Protein AF-A0A8S2WU60-F1 (afdb_monomer_lite)

Foldseek 3Di:
DKAFPDPDPDDDAFGKIWDADPPVRFTFFWDPDADPPPRGGHTDIDTHNDDDPRRIDHDDDDDDDDPPPPPPDPDDDDDPDDDDDDDDDDD

Secondary structure (DSSP, 8-state):
-EEESSS-SSPPTT--EEEB-TTT-PEEEEEEEE--TTSTTPEEEEEESS--GGG-B---S---PPPP-----------------------

pLDDT: mean 82.3, std 22.79, range [33.31, 98.75]

Structure (mmCIF, N/CA/C/O backbone):
data_AF-A0A8S2WU60-F1
#
_entry.id   AF-A0A8S2WU60-F1
#
loop_
_atom_site.group_PDB
_atom_site.id
_atom_site.type_symbol
_atom_site.label_atom_id
_atom_site.label_alt_id
_atom_site.label_comp_id
_atom_site.label_asym_id
_atom_site.label_entity_id
_atom_site.label_seq_id
_atom_site.pdbx_PDB_ins_code
_atom_site.Cartn_x
_atom_site.Cartn_y
_atom_site.Cartn_z
_atom_site.occupancy
_atom_site.B_iso_or_equiv
_atom_site.auth_seq_id
_atom_site.auth_comp_id
_atom_site.auth_asym_id
_atom_site.auth_atom_id
_atom_site.pdbx_PDB_model_num
ATOM 1 N N . MET A 1 1 ? -1.777 1.274 -9.676 1.00 95.19 1 MET A N 1
ATOM 2 C CA . MET A 1 1 ? -0.454 1.478 -10.292 1.00 95.19 1 MET A CA 1
ATOM 3 C C . MET A 1 1 ? 0.599 1.316 -9.216 1.00 95.19 1 MET A C 1
ATOM 5 O O . MET A 1 1 ? 0.363 1.758 -8.095 1.00 95.19 1 MET A O 1
ATOM 9 N N . VAL A 1 2 ? 1.703 0.647 -9.541 1.00 96.94 2 VAL A N 1
ATOM 10 C CA . VAL A 1 2 ? 2.872 0.549 -8.66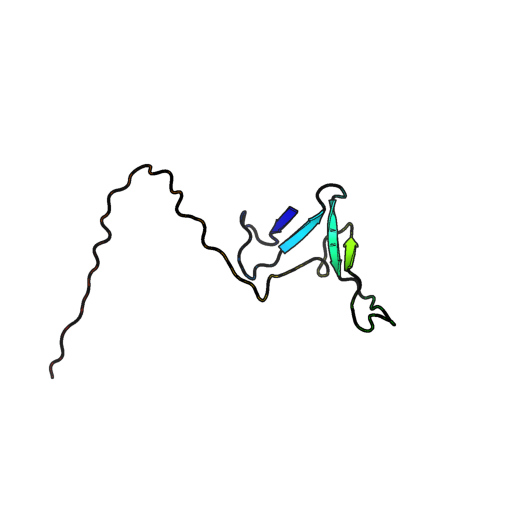0 1.00 96.94 2 VAL A CA 1
ATOM 11 C C . VAL A 1 2 ? 3.722 1.800 -8.859 1.00 96.94 2 VAL A C 1
ATOM 13 O O . VAL A 1 2 ? 3.925 2.219 -9.994 1.00 96.94 2 VAL A O 1
ATOM 16 N N . VAL A 1 3 ? 4.174 2.400 -7.765 1.00 96.44 3 VAL A N 1
ATOM 17 C CA . VAL A 1 3 ? 5.118 3.520 -7.758 1.00 96.44 3 VAL A CA 1
ATOM 18 C C . VAL A 1 3 ? 6.350 3.047 -7.000 1.00 96.44 3 VAL A C 1
ATOM 20 O O . VAL A 1 3 ? 6.267 2.816 -5.793 1.00 96.44 3 VAL A O 1
ATOM 23 N N . CYS A 1 4 ? 7.464 2.859 -7.700 1.00 96.38 4 CYS A N 1
ATOM 24 C CA . CYS A 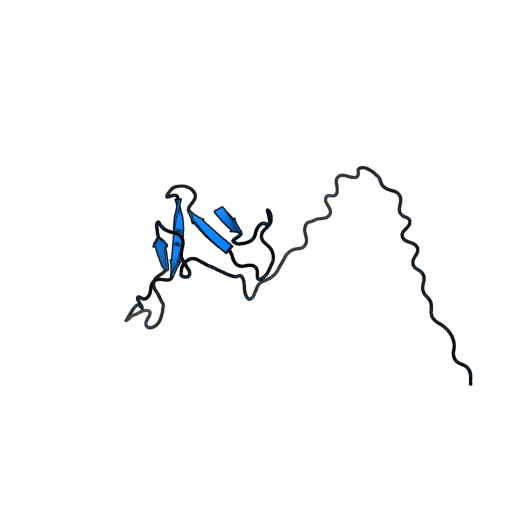1 4 ? 8.741 2.543 -7.070 1.00 96.38 4 CYS A CA 1
ATOM 25 C C . CYS A 1 4 ? 9.192 3.732 -6.211 1.00 96.38 4 CYS A C 1
ATOM 27 O O . CYS A 1 4 ? 9.024 4.884 -6.614 1.00 96.38 4 CYS A O 1
ATOM 29 N N . THR A 1 5 ? 9.690 3.480 -4.996 1.00 93.50 5 THR A N 1
ATOM 30 C CA . THR A 1 5 ? 10.239 4.559 -4.151 1.00 93.50 5 THR A CA 1
ATOM 31 C C . THR A 1 5 ? 11.709 4.842 -4.443 1.00 93.50 5 THR A C 1
ATOM 33 O O . THR A 1 5 ? 12.242 5.845 -3.977 1.00 93.50 5 THR A O 1
ATOM 36 N N . ASP A 1 6 ? 12.364 3.936 -5.164 1.00 91.06 6 ASP A N 1
ATOM 37 C CA . ASP A 1 6 ? 13.693 4.118 -5.729 1.00 91.06 6 ASP A CA 1
ATOM 38 C C . ASP A 1 6 ? 13.599 4.690 -7.158 1.00 91.06 6 ASP A C 1
ATOM 40 O O . ASP A 1 6 ? 12.515 4.942 -7.683 1.00 91.06 6 ASP A O 1
ATOM 44 N N . ASN A 1 7 ? 14.751 4.912 -7.792 1.00 88.31 7 ASN A N 1
ATOM 45 C CA . ASN A 1 7 ? 14.830 5.424 -9.163 1.00 88.31 7 ASN A CA 1
ATOM 46 C C . ASN A 1 7 ? 14.750 4.303 -10.221 1.00 88.31 7 ASN A C 1
ATOM 48 O O . ASN A 1 7 ? 15.291 4.469 -11.313 1.00 88.31 7 ASN A O 1
ATOM 52 N N . ASN A 1 8 ? 14.148 3.149 -9.905 1.00 89.06 8 ASN A N 1
ATOM 53 C CA . ASN A 1 8 ? 14.012 2.046 -10.855 1.00 89.06 8 ASN A CA 1
ATOM 54 C C . ASN A 1 8 ? 12.660 2.097 -11.575 1.00 89.06 8 ASN A C 1
ATOM 56 O O . ASN A 1 8 ? 11.605 2.225 -10.953 1.00 89.06 8 ASN A O 1
ATOM 60 N N . ASP A 1 9 ? 12.679 1.861 -12.886 1.00 88.69 9 ASP A N 1
ATOM 61 C CA . ASP A 1 9 ? 11.459 1.777 -13.703 1.00 88.69 9 ASP A CA 1
ATOM 62 C C . ASP A 1 9 ? 10.676 0.470 -13.489 1.00 88.69 9 ASP A C 1
ATOM 64 O O . ASP A 1 9 ? 9.518 0.343 -13.890 1.00 88.69 9 ASP A O 1
ATOM 68 N N . VAL A 1 10 ? 11.306 -0.523 -12.857 1.00 91.25 10 VAL A N 1
ATOM 69 C CA . VAL A 1 10 ? 10.739 -1.855 -12.634 1.00 91.25 10 VAL A CA 1
ATOM 70 C C . VAL A 1 10 ? 10.735 -2.171 -11.148 1.00 91.25 10 VAL A C 1
ATOM 72 O O . VAL A 1 10 ? 11.749 -2.036 -10.465 1.00 91.25 10 VAL A O 1
ATOM 75 N N . TRP A 1 11 ? 9.597 -2.662 -10.660 1.00 92.44 11 TRP A N 1
ATOM 76 C CA . TRP A 1 11 ? 9.463 -3.128 -9.288 1.00 92.44 11 TRP A CA 1
ATOM 77 C C . TRP A 1 11 ? 10.340 -4.358 -9.027 1.00 92.44 11 TRP A C 1
ATOM 79 O O . TRP A 1 11 ? 10.118 -5.432 -9.590 1.00 92.44 11 TRP A O 1
ATOM 89 N N . GLN A 1 12 ? 11.316 -4.201 -8.134 1.00 90.75 12 GLN A N 1
ATOM 90 C CA . GLN A 1 12 ? 12.185 -5.281 -7.679 1.00 90.75 12 GLN A CA 1
ATOM 91 C C . GLN A 1 12 ? 11.632 -5.974 -6.429 1.00 90.75 12 GLN A C 1
ATOM 93 O O . GLN A 1 12 ? 10.918 -5.389 -5.610 1.00 90.75 12 GLN A O 1
ATOM 98 N N . ARG A 1 13 ? 11.988 -7.250 -6.252 1.00 90.12 13 ARG A N 1
ATOM 99 C CA . ARG A 1 13 ? 11.597 -8.010 -5.055 1.00 90.12 13 ARG A CA 1
ATOM 100 C C . ARG A 1 13 ? 12.189 -7.358 -3.814 1.00 90.12 13 ARG A C 1
ATOM 102 O O . ARG A 1 13 ? 13.358 -6.985 -3.829 1.00 90.12 13 ARG A O 1
ATOM 109 N N . ARG A 1 14 ? 11.405 -7.291 -2.734 1.00 89.94 14 ARG A N 1
ATOM 110 C CA . ARG A 1 14 ? 11.791 -6.651 -1.463 1.00 89.94 14 ARG A CA 1
ATOM 111 C C . ARG A 1 14 ? 12.123 -5.156 -1.564 1.00 89.94 14 ARG A C 1
ATOM 113 O O . ARG A 1 14 ? 12.534 -4.583 -0.559 1.00 89.94 14 ARG A O 1
ATOM 120 N N . SER A 1 15 ? 11.913 -4.514 -2.715 1.00 94.56 15 SER A N 1
ATOM 121 C CA . SER A 1 15 ? 11.951 -3.056 -2.795 1.00 94.56 15 SER A CA 1
ATOM 122 C C . SER A 1 15 ? 10.679 -2.457 -2.221 1.00 94.56 15 SER A C 1
ATOM 124 O O . SER A 1 15 ? 9.580 -3.005 -2.369 1.00 94.56 15 SER A O 1
ATOM 126 N N . ASP A 1 16 ? 10.859 -1.301 -1.599 1.00 97.12 16 ASP A N 1
ATOM 127 C CA . ASP A 1 16 ? 9.771 -0.457 -1.145 1.00 97.12 16 ASP A CA 1
ATOM 128 C C . ASP A 1 16 ? 9.038 0.144 -2.347 1.00 97.12 16 ASP A C 1
ATOM 130 O O . ASP A 1 16 ? 9.627 0.602 -3.331 1.00 97.12 16 ASP A O 1
ATOM 134 N N . ILE A 1 17 ? 7.715 0.106 -2.270 1.00 97.50 17 ILE A N 1
ATOM 135 C CA . ILE A 1 17 ? 6.820 0.643 -3.284 1.00 97.50 17 ILE A CA 1
ATOM 136 C C . ILE A 1 17 ? 5.660 1.381 -2.632 1.00 97.50 17 ILE A C 1
ATOM 138 O O . ILE A 1 17 ? 5.379 1.257 -1.439 1.00 97.50 17 ILE A O 1
ATOM 142 N N . ARG A 1 18 ? 4.912 2.109 -3.452 1.00 98.00 18 ARG A N 1
ATOM 143 C CA . ARG A 1 18 ? 3.565 2.572 -3.131 1.00 98.00 18 ARG A CA 1
ATOM 144 C C . ARG A 1 18 ? 2.587 2.000 -4.139 1.00 98.00 18 ARG A C 1
ATOM 146 O O . ARG A 1 18 ? 2.914 1.785 -5.305 1.00 98.00 18 ARG A O 1
ATOM 153 N N . LEU A 1 19 ? 1.353 1.809 -3.701 1.00 98.31 19 LEU A N 1
ATOM 154 C CA . LEU A 1 19 ? 0.254 1.420 -4.573 1.00 98.31 19 LEU A CA 1
ATOM 155 C C . LEU A 1 19 ? -0.692 2.609 -4.700 1.00 98.31 19 LEU A C 1
ATOM 157 O O . LEU A 1 19 ? -1.358 2.977 -3.737 1.00 98.31 19 LEU A O 1
ATOM 161 N N . GLN A 1 20 ? -0.738 3.226 -5.880 1.00 98.31 20 GLN A N 1
ATOM 162 C CA . GLN A 1 20 ? -1.651 4.329 -6.171 1.00 98.31 20 GLN A CA 1
ATOM 163 C C . GLN A 1 20 ? -2.876 3.816 -6.927 1.00 98.31 20 GLN A C 1
ATOM 165 O O . GLN A 1 20 ? -2.761 3.183 -7.985 1.00 98.31 20 GLN A O 1
ATOM 170 N N . HIS A 1 21 ? -4.066 4.108 -6.413 1.00 98.56 21 HIS A N 1
ATOM 171 C CA . HIS A 1 21 ? -5.310 3.814 -7.107 1.00 98.56 21 HIS A CA 1
ATOM 172 C C . HIS A 1 21 ? -5.433 4.689 -8.366 1.00 98.56 21 HIS A C 1
ATOM 174 O O . HIS A 1 21 ? -5.300 5.912 -8.308 1.00 98.56 21 HIS A O 1
ATOM 180 N N . VAL A 1 22 ? -5.677 4.062 -9.522 1.00 98.12 22 VAL A N 1
ATOM 181 C CA . VAL A 1 22 ? -5.519 4.709 -10.840 1.00 98.12 22 VAL A CA 1
ATOM 182 C C . VAL A 1 22 ? -6.497 5.865 -11.046 1.00 98.12 22 VAL A C 1
ATOM 184 O O . VAL A 1 22 ? -6.111 6.875 -11.631 1.00 98.12 22 VAL A O 1
ATOM 187 N N . VAL A 1 23 ? -7.732 5.742 -10.551 1.00 98.25 23 VAL A N 1
ATOM 188 C CA . VAL A 1 23 ? -8.788 6.748 -10.753 1.00 98.25 23 VAL A CA 1
ATOM 189 C C . VAL A 1 23 ? -8.703 7.860 -9.710 1.00 98.25 23 VAL A C 1
ATOM 191 O O . VAL A 1 23 ? -8.597 9.028 -10.058 1.00 98.25 23 VAL A O 1
ATOM 194 N N . THR A 1 24 ? -8.699 7.507 -8.423 1.00 98.25 24 THR A N 1
ATOM 195 C CA . THR A 1 24 ? -8.743 8.496 -7.328 1.00 98.25 24 THR A CA 1
ATOM 196 C C . THR A 1 24 ? -7.396 9.148 -7.038 1.00 98.25 24 THR A C 1
ATOM 198 O O . THR A 1 24 ? -7.351 10.112 -6.282 1.00 98.25 24 THR A O 1
ATOM 201 N N . LYS A 1 25 ? -6.299 8.613 -7.594 1.00 98.12 25 LYS A N 1
ATOM 202 C CA . LYS A 1 25 ? -4.914 9.063 -7.365 1.00 98.12 25 LYS A CA 1
ATOM 203 C C . LYS A 1 25 ? -4.450 8.997 -5.903 1.00 98.12 25 LYS A C 1
ATOM 205 O O . LYS A 1 25 ? -3.382 9.507 -5.574 1.00 98.12 25 LYS A O 1
ATOM 210 N N . LYS A 1 26 ? -5.210 8.318 -5.042 1.00 98.62 26 LYS A N 1
ATOM 211 C CA . LYS A 1 26 ? -4.887 8.087 -3.629 1.00 98.62 26 LYS A CA 1
ATOM 212 C C . LYS A 1 26 ? -4.018 6.843 -3.456 1.00 98.62 26 LYS A C 1
ATOM 214 O O . LYS A 1 26 ? -4.102 5.911 -4.257 1.00 98.62 26 LYS A O 1
ATOM 219 N N . TYR A 1 27 ? -3.216 6.821 -2.402 1.00 98.75 27 TYR A N 1
ATOM 220 C CA . TYR A 1 27 ? -2.306 5.728 -2.070 1.00 98.75 27 TYR A CA 1
ATOM 221 C C . TYR A 1 27 ? -2.948 4.752 -1.084 1.00 98.75 27 TYR A C 1
ATOM 223 O O . TYR A 1 27 ? -3.628 5.184 -0.154 1.00 98.75 27 TYR A O 1
ATOM 231 N N . LEU A 1 28 ? -2.694 3.454 -1.267 1.00 98.75 28 LEU A N 1
ATOM 232 C CA . LEU A 1 28 ? -2.981 2.427 -0.267 1.00 98.75 28 LEU A CA 1
ATOM 233 C C . LEU A 1 28 ? -2.207 2.752 1.011 1.00 98.75 28 LEU A C 1
ATOM 235 O O . LEU A 1 28 ? -0.984 2.898 0.964 1.00 98.75 28 LEU A O 1
ATOM 239 N N . HIS A 1 29 ? -2.903 2.875 2.130 1.00 98.69 29 HIS A N 1
ATOM 240 C CA . HIS A 1 29 ? -2.345 3.441 3.349 1.00 98.69 29 HIS A CA 1
ATOM 241 C C . HIS A 1 29 ? -2.793 2.650 4.572 1.00 98.69 29 HIS A C 1
ATOM 243 O O . HIS A 1 29 ? -3.967 2.303 4.683 1.00 98.69 29 HIS A O 1
ATOM 249 N N . LEU A 1 30 ? -1.855 2.384 5.478 1.00 98.31 30 LEU A N 1
ATOM 250 C CA . LEU A 1 30 ? -2.113 1.787 6.782 1.00 98.31 30 LEU A CA 1
ATOM 251 C C . LEU A 1 30 ? -2.349 2.898 7.806 1.00 98.31 30 LEU A C 1
ATOM 253 O O . LEU A 1 30 ? -1.438 3.682 8.072 1.00 98.31 30 LEU A O 1
ATOM 257 N N . THR A 1 31 ? -3.534 2.967 8.404 1.00 96.44 31 THR A N 1
ATOM 258 C CA . THR A 1 31 ? -3.788 3.966 9.450 1.00 96.44 31 THR A CA 1
ATOM 259 C C . THR A 1 31 ? -3.225 3.505 10.802 1.00 96.44 31 THR A C 1
ATOM 261 O O . THR A 1 31 ? -2.713 2.391 10.962 1.00 96.44 31 THR A O 1
ATOM 264 N N . GLY A 1 32 ? -3.268 4.394 11.797 1.00 94.81 32 GLY A N 1
ATOM 265 C CA . GLY A 1 32 ? -2.982 4.033 13.189 1.00 94.81 32 GLY A CA 1
ATOM 266 C C . GLY A 1 32 ? -4.141 3.303 13.875 1.00 94.81 32 GLY A C 1
ATOM 267 O O . GLY A 1 32 ? -3.945 2.738 14.952 1.00 94.81 32 GLY A O 1
ATOM 268 N N . ASP A 1 33 ? -5.320 3.293 13.255 1.00 97.06 33 ASP A N 1
ATOM 269 C CA . ASP A 1 33 ? -6.540 2.775 13.850 1.00 97.06 33 ASP A CA 1
ATOM 270 C C . ASP A 1 33 ? -6.600 1.250 13.747 1.00 97.06 33 ASP A C 1
ATOM 272 O O . ASP A 1 33 ? -6.116 0.620 12.802 1.00 97.06 33 ASP A O 1
ATOM 276 N N . THR A 1 34 ? -7.182 0.635 14.772 1.00 97.88 34 THR A N 1
ATOM 277 C CA . THR A 1 34 ? -7.314 -0.818 14.888 1.00 97.88 34 THR A CA 1
ATOM 278 C C . THR A 1 34 ? -8.768 -1.158 15.153 1.00 97.88 34 THR A C 1
ATOM 280 O O . THR A 1 34 ? -9.406 -0.568 16.025 1.00 97.88 34 THR A O 1
ATOM 283 N N . TYR A 1 35 ? -9.300 -2.123 14.410 1.00 97.56 35 TYR A N 1
ATOM 284 C CA . TYR A 1 35 ? -10.664 -2.581 14.599 1.00 97.56 35 TYR A CA 1
ATOM 285 C C . TYR A 1 35 ? -10.821 -3.381 15.897 1.00 97.56 35 TYR A C 1
ATOM 287 O O . TYR A 1 35 ? -9.920 -4.099 16.341 1.00 97.56 35 TYR A O 1
ATOM 295 N N . GLY A 1 36 ? -12.013 -3.267 16.485 1.00 97.19 36 GLY A N 1
ATOM 296 C CA . GLY A 1 36 ? -12.479 -4.107 17.585 1.00 97.19 36 GLY A CA 1
ATOM 297 C C . GLY A 1 36 ? -13.185 -5.372 17.086 1.00 97.19 36 GLY A C 1
ATOM 298 O O . GLY A 1 36 ? -12.905 -5.894 16.007 1.00 97.19 36 GLY A O 1
ATOM 299 N N . ARG A 1 37 ? -14.142 -5.883 17.868 1.00 96.19 37 ARG A N 1
ATOM 300 C CA . ARG A 1 37 ? -14.968 -7.027 17.446 1.00 96.19 37 ARG A CA 1
ATOM 301 C C . ARG A 1 37 ? -15.747 -6.690 16.162 1.00 96.19 37 ARG A C 1
ATOM 303 O O . ARG A 1 37 ? -16.239 -5.569 16.054 1.00 96.19 37 ARG A O 1
ATOM 310 N N . PRO A 1 38 ? -15.909 -7.646 15.225 1.00 96.25 38 PRO A N 1
ATOM 311 C CA . PRO A 1 38 ? -15.508 -9.062 15.285 1.00 96.25 38 PRO A CA 1
ATOM 312 C C . PRO A 1 38 ? -14.078 -9.374 14.793 1.00 96.25 38 PRO A C 1
ATOM 314 O O . PRO A 1 38 ? -13.652 -10.519 14.893 1.00 96.25 38 PRO A O 1
ATOM 317 N N . ILE A 1 39 ? -13.326 -8.389 14.303 1.00 96.94 39 ILE A N 1
ATOM 318 C CA . ILE A 1 39 ? -12.006 -8.558 13.659 1.00 96.94 39 ILE A CA 1
ATOM 319 C C . ILE A 1 39 ? -10.887 -7.909 14.483 1.00 96.94 39 ILE A C 1
ATOM 321 O O . ILE A 1 39 ? -10.039 -7.174 13.978 1.00 96.94 39 ILE A O 1
ATOM 325 N N . SER A 1 40 ? -10.924 -8.164 15.790 1.00 97.44 40 SER A N 1
ATOM 326 C CA . SER A 1 40 ? -10.091 -7.461 16.762 1.00 97.44 40 SER A CA 1
ATOM 327 C C . SER A 1 40 ? -8.606 -7.589 16.430 1.00 97.44 40 SER A C 1
ATOM 329 O O . SER A 1 40 ? -8.110 -8.693 16.212 1.00 97.44 40 SER A O 1
ATOM 331 N N . GLY A 1 41 ? -7.894 -6.462 16.444 1.00 97.25 41 GLY A N 1
ATOM 332 C CA . GLY A 1 41 ? -6.447 -6.414 16.211 1.00 97.25 41 GLY A CA 1
ATOM 333 C C . GLY A 1 41 ? -6.039 -6.197 14.752 1.00 97.25 41 GLY A C 1
ATOM 334 O O . GLY A 1 41 ? -4.870 -5.918 14.493 1.00 97.25 41 GLY A O 1
ATOM 335 N N . GLN A 1 42 ? -6.974 -6.264 13.800 1.00 98.19 42 GLN A N 1
ATOM 336 C CA . GLN A 1 42 ? -6.696 -5.868 12.420 1.00 98.19 42 GLN A CA 1
ATOM 337 C C . GLN A 1 42 ? -6.648 -4.342 12.306 1.00 98.19 42 GLN A C 1
ATOM 339 O O . GLN A 1 42 ? -7.506 -3.648 12.851 1.00 98.19 42 GLN A O 1
ATOM 344 N N . LYS A 1 43 ? -5.649 -3.819 11.593 1.00 98.19 43 LYS A N 1
ATOM 345 C CA . LYS A 1 43 ? -5.514 -2.382 11.330 1.00 98.19 43 LYS A CA 1
ATOM 346 C C . LYS A 1 43 ? -6.351 -1.955 10.133 1.00 98.19 43 LYS A C 1
ATOM 348 O O . LYS A 1 43 ? -6.544 -2.736 9.199 1.00 98.19 43 LYS A O 1
ATOM 353 N N . GLU A 1 44 ? -6.813 -0.713 10.145 1.00 98.19 44 GLU A N 1
ATOM 354 C CA . GLU A 1 44 ? -7.514 -0.148 8.998 1.00 98.19 44 GLU A CA 1
ATOM 355 C C . GLU A 1 44 ? -6.554 0.134 7.832 1.00 98.19 44 GLU A C 1
ATOM 357 O O . GLU A 1 44 ? -5.449 0.662 7.991 1.00 98.19 44 GLU A O 1
ATOM 362 N N . ILE A 1 45 ? -7.031 -0.200 6.630 1.00 98.25 45 ILE A N 1
ATOM 363 C CA . ILE A 1 45 ? -6.410 0.142 5.356 1.00 98.25 45 ILE A CA 1
ATOM 364 C C . ILE A 1 45 ? -7.337 1.088 4.605 1.00 98.25 45 ILE A C 1
ATOM 366 O O . ILE A 1 45 ? -8.513 0.783 4.405 1.00 98.25 45 ILE A O 1
ATOM 370 N N . CYS A 1 46 ? -6.809 2.216 4.141 1.00 98.38 46 CYS A N 1
ATOM 371 C CA . CYS A 1 46 ? -7.599 3.226 3.450 1.00 98.38 46 CYS A CA 1
ATOM 372 C C . CYS A 1 46 ? -6.890 3.777 2.205 1.00 98.38 46 CYS A C 1
ATOM 374 O O . CYS A 1 46 ? -5.756 3.421 1.874 1.00 98.38 46 CYS A O 1
ATOM 376 N N . ALA A 1 47 ? -7.593 4.658 1.492 1.00 98.44 47 ALA A N 1
ATOM 377 C CA . ALA A 1 47 ? -7.045 5.439 0.394 1.00 98.44 47 ALA A CA 1
ATOM 378 C C . ALA A 1 47 ? -6.697 6.848 0.896 1.00 98.44 47 ALA A C 1
ATOM 380 O O . ALA A 1 47 ? -7.594 7.644 1.190 1.00 98.44 47 ALA A O 1
ATOM 381 N N . TYR A 1 48 ? -5.407 7.176 0.946 1.00 98.50 48 TYR A N 1
ATOM 382 C CA . TYR A 1 48 ? -4.906 8.437 1.495 1.00 98.50 48 TYR A CA 1
ATOM 383 C C . TYR A 1 48 ? -4.280 9.335 0.419 1.00 98.50 48 TYR A C 1
ATOM 385 O O . TYR A 1 48 ? -3.645 8.852 -0.517 1.00 98.50 48 TYR A O 1
ATOM 393 N N . GLN A 1 49 ? -4.481 10.650 0.523 1.00 98.25 49 GLN A N 1
ATOM 394 C CA . GLN A 1 49 ? -4.121 11.599 -0.540 1.00 98.25 49 GLN A CA 1
ATOM 395 C C . GLN A 1 49 ? -2.606 11.839 -0.650 1.00 98.25 49 GLN A C 1
ATOM 397 O O . GLN A 1 49 ? -2.088 11.961 -1.757 1.00 98.25 49 GLN A O 1
ATOM 402 N N . ASN A 1 50 ? -1.895 11.900 0.478 1.00 97.81 50 ASN A N 1
ATOM 403 C CA . ASN A 1 50 ? -0.502 12.352 0.525 1.00 97.81 50 ASN A CA 1
ATOM 404 C C . ASN A 1 50 ? 0.468 11.179 0.678 1.00 97.81 50 ASN A C 1
ATOM 406 O O . ASN A 1 50 ? 0.141 10.180 1.310 1.00 97.81 50 ASN A O 1
ATOM 410 N N . MET A 1 51 ? 1.687 11.302 0.155 1.00 97.38 51 MET A N 1
ATOM 411 C CA . MET A 1 51 ? 2.748 10.319 0.394 1.00 97.38 51 MET A CA 1
ATOM 412 C C . MET A 1 51 ? 3.381 10.521 1.779 1.00 97.38 51 MET A C 1
ATOM 414 O O . MET A 1 51 ? 3.712 11.644 2.148 1.00 97.38 51 MET A O 1
ATOM 418 N N . ASN A 1 52 ? 3.577 9.441 2.533 1.00 96.88 52 ASN A N 1
ATOM 419 C CA . ASN A 1 52 ? 4.296 9.408 3.810 1.00 96.88 52 ASN A CA 1
ATOM 420 C C . ASN A 1 52 ? 4.833 7.987 4.106 1.00 96.88 52 ASN A C 1
ATOM 422 O O . ASN A 1 52 ? 4.914 7.150 3.207 1.00 96.88 52 ASN A O 1
ATOM 426 N N . SER A 1 53 ? 5.281 7.696 5.326 1.00 97.25 53 SER A N 1
ATOM 427 C CA . SER A 1 53 ? 5.836 6.375 5.669 1.00 97.25 53 SER A CA 1
ATOM 428 C C . SER A 1 53 ? 4.780 5.265 5.759 1.00 97.25 53 SER A C 1
ATOM 430 O O . SER A 1 53 ? 5.097 4.103 5.545 1.00 97.25 53 SER A O 1
ATOM 432 N N . GLN A 1 54 ? 3.518 5.603 6.026 1.00 98.06 54 GLN A N 1
ATOM 433 C CA . GLN A 1 54 ? 2.424 4.645 6.252 1.00 98.06 54 GLN A CA 1
ATOM 434 C C . GLN A 1 54 ? 1.800 4.095 4.960 1.00 98.06 54 GLN A C 1
ATOM 436 O O . GLN A 1 54 ? 0.953 3.205 4.990 1.00 98.06 54 GLN A O 1
ATOM 441 N N . ASN A 1 55 ? 2.188 4.639 3.809 1.00 98.19 55 ASN A N 1
ATOM 442 C CA . ASN A 1 55 ? 1.814 4.131 2.490 1.00 98.19 55 ASN A CA 1
ATOM 443 C C . ASN A 1 55 ? 3.022 3.622 1.691 1.00 98.19 55 ASN A C 1
ATOM 445 O O . ASN A 1 55 ? 3.013 3.673 0.457 1.00 98.19 55 ASN A O 1
ATOM 449 N N . ILE A 1 56 ? 4.063 3.168 2.397 1.00 98.00 56 ILE A N 1
ATOM 450 C CA . ILE A 1 56 ? 5.156 2.361 1.848 1.00 98.00 56 ILE A CA 1
ATOM 451 C C . ILE A 1 56 ? 4.833 0.890 2.115 1.00 98.00 56 ILE A C 1
ATOM 453 O O . ILE A 1 56 ? 4.484 0.518 3.234 1.00 98.00 56 ILE A O 1
ATOM 457 N N .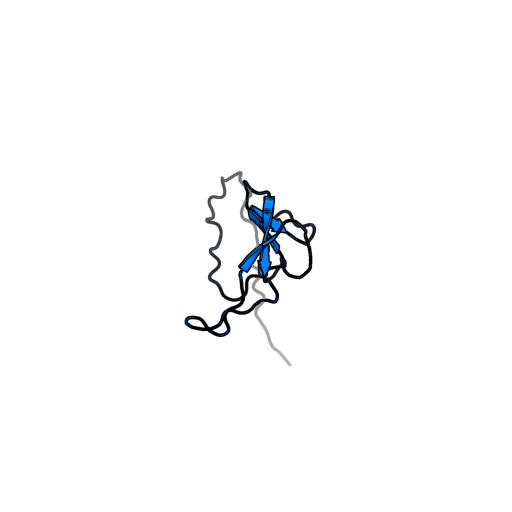 TRP A 1 57 ? 4.948 0.070 1.079 1.00 97.69 57 TRP A N 1
ATOM 458 C CA . TRP A 1 57 ? 4.674 -1.359 1.109 1.00 97.69 57 TRP A CA 1
ATOM 459 C C . TRP A 1 57 ? 5.859 -2.121 0.541 1.00 97.69 57 TRP A C 1
ATOM 461 O O . TRP A 1 57 ? 6.536 -1.642 -0.367 1.00 97.69 57 TRP A O 1
ATOM 471 N N . ARG A 1 58 ? 6.064 -3.336 1.037 1.00 96.06 58 ARG A N 1
ATOM 472 C CA . ARG A 1 58 ? 7.091 -4.253 0.557 1.00 96.06 58 ARG A CA 1
ATOM 473 C C . ARG A 1 58 ? 6.480 -5.632 0.386 1.00 96.06 58 ARG A C 1
ATOM 475 O O . ARG A 1 58 ? 5.632 -6.042 1.176 1.00 96.06 58 ARG A O 1
ATOM 482 N N . THR A 1 59 ? 6.888 -6.340 -0.660 1.00 93.94 59 THR A N 1
ATOM 483 C CA . THR A 1 59 ? 6.595 -7.770 -0.765 1.00 93.94 59 THR A CA 1
ATOM 484 C C . THR A 1 59 ? 7.466 -8.559 0.196 1.00 93.94 59 THR A C 1
ATOM 486 O O . THR A 1 59 ? 8.685 -8.403 0.196 1.00 93.94 59 THR A O 1
ATOM 489 N N . GLU A 1 60 ? 6.832 -9.447 0.955 1.00 90.75 60 GLU A N 1
ATOM 490 C CA . GLU A 1 60 ? 7.515 -10.398 1.829 1.00 90.75 60 GLU A CA 1
ATOM 491 C C . GLU A 1 60 ? 7.518 -11.791 1.183 1.00 90.75 60 GLU A C 1
ATOM 493 O O . GLU A 1 60 ? 8.314 -12.059 0.279 1.00 90.75 60 GLU A O 1
ATOM 498 N N . GLU A 1 61 ? 6.615 -12.679 1.596 1.00 92.44 61 GLU A N 1
ATOM 499 C CA . GLU A 1 61 ? 6.512 -14.039 1.065 1.00 92.44 61 GLU A CA 1
ATOM 500 C C . GLU A 1 61 ? 5.726 -14.076 -0.256 1.00 92.44 61 GLU A C 1
ATOM 502 O O . GLU A 1 61 ? 4.704 -13.405 -0.412 1.00 92.44 61 GLU A O 1
ATOM 507 N N . GLY A 1 62 ? 6.189 -14.871 -1.228 1.00 87.88 62 GLY A N 1
ATOM 508 C CA . GLY A 1 62 ? 5.504 -15.020 -2.511 1.00 87.88 62 GLY A CA 1
ATOM 509 C C . GLY A 1 62 ? 6.230 -15.915 -3.515 1.00 87.88 62 GLY A C 1
ATOM 510 O O . GLY A 1 62 ? 7.410 -16.233 -3.366 1.00 87.88 62 GLY A O 1
ATOM 511 N N . VAL A 1 63 ? 5.511 -16.307 -4.569 1.00 90.88 63 VAL A N 1
ATOM 512 C CA . VAL A 1 63 ? 6.044 -17.075 -5.704 1.00 90.88 63 VAL A CA 1
ATOM 513 C C . VAL A 1 63 ? 6.282 -16.127 -6.875 1.00 90.88 63 VAL A C 1
ATOM 515 O O . VAL A 1 63 ? 5.364 -15.453 -7.335 1.00 90.88 63 VAL A O 1
ATOM 518 N N . PHE A 1 64 ? 7.516 -16.090 -7.376 1.00 87.06 64 PHE A N 1
ATOM 519 C C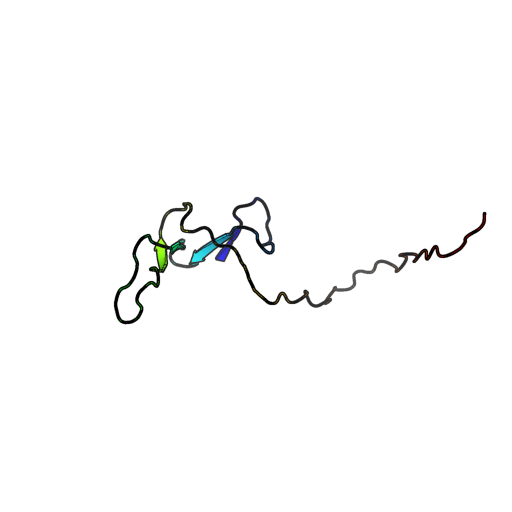A . PHE A 1 64 ? 7.909 -15.225 -8.487 1.00 87.06 64 PHE A CA 1
ATOM 520 C C . PHE A 1 64 ? 8.098 -16.053 -9.751 1.00 87.06 64 PHE A C 1
ATOM 522 O O . PHE A 1 64 ? 8.978 -16.913 -9.821 1.00 87.06 64 PHE A O 1
ATOM 529 N N . ILE A 1 65 ? 7.271 -15.771 -10.750 1.00 90.38 65 ILE A N 1
ATOM 530 C CA . ILE A 1 65 ? 7.289 -16.469 -12.030 1.00 90.38 65 ILE A CA 1
ATOM 531 C C . ILE A 1 65 ? 8.405 -15.864 -12.884 1.00 90.38 65 ILE A C 1
ATOM 533 O O . ILE A 1 65 ? 8.535 -14.643 -12.981 1.00 90.38 65 ILE A O 1
ATOM 537 N N . ARG A 1 66 ? 9.241 -16.717 -13.483 1.00 86.31 66 ARG A N 1
ATOM 538 C CA . ARG A 1 66 ? 10.225 -16.257 -14.468 1.00 86.31 66 ARG A CA 1
ATOM 539 C C . ARG A 1 66 ? 9.482 -15.745 -15.706 1.00 86.31 66 ARG A C 1
ATOM 541 O O . ARG A 1 66 ? 8.536 -16.413 -16.123 1.00 86.31 66 ARG A O 1
ATOM 548 N N . PRO A 1 67 ? 9.901 -14.621 -16.310 1.00 82.94 67 PRO A N 1
ATOM 549 C CA . PRO A 1 67 ? 9.392 -14.236 -17.620 1.00 82.94 67 PRO A CA 1
ATOM 550 C C . PRO A 1 67 ? 9.532 -15.422 -18.580 1.00 82.94 67 PRO A C 1
ATOM 552 O O . PRO A 1 67 ? 10.571 -16.086 -18.581 1.00 82.94 67 PRO A O 1
ATOM 555 N N . SER A 1 68 ? 8.488 -15.731 -19.352 1.00 79.12 68 SER A N 1
ATOM 556 C CA . SER A 1 68 ? 8.621 -16.704 -20.432 1.00 79.12 68 SER A CA 1
ATOM 557 C C . SER A 1 68 ? 9.686 -16.188 -21.389 1.00 79.12 68 SER A C 1
ATOM 559 O O . SER A 1 68 ? 9.628 -15.024 -21.784 1.00 79.12 68 SER A O 1
ATOM 561 N N . SER A 1 69 ? 10.632 -17.041 -21.776 1.00 69.38 69 SER A N 1
ATOM 562 C CA . SER A 1 69 ? 11.575 -16.777 -22.862 1.00 69.38 69 SER A CA 1
ATOM 563 C C . SER A 1 69 ? 10.824 -16.788 -24.196 1.00 69.38 69 SER A C 1
ATOM 565 O O . SER A 1 69 ? 11.017 -17.654 -25.042 1.00 69.38 69 SER A O 1
ATOM 567 N N . THR A 1 70 ? 9.897 -15.855 -24.373 1.00 60.88 70 THR A N 1
ATOM 568 C CA . THR A 1 70 ? 9.503 -15.371 -25.690 1.00 60.88 70 THR A CA 1
ATOM 569 C C . THR A 1 70 ? 10.465 -14.245 -26.026 1.00 60.88 70 THR A C 1
ATOM 571 O O . THR A 1 70 ? 10.082 -13.082 -26.138 1.00 60.88 70 THR A O 1
ATOM 574 N N . ASP A 1 71 ? 11.742 -14.612 -26.114 1.00 56.75 71 ASP A N 1
ATOM 575 C CA . ASP A 1 71 ? 12.730 -13.820 -26.812 1.00 56.75 71 ASP A CA 1
ATOM 576 C C . ASP A 1 71 ? 12.307 -13.881 -28.278 1.00 56.75 71 ASP A C 1
ATOM 578 O O . ASP A 1 71 ? 12.385 -14.931 -28.922 1.00 56.75 71 ASP A O 1
ATOM 582 N N . PHE A 1 72 ? 11.786 -12.774 -28.806 1.00 56.22 72 PHE A N 1
ATOM 583 C CA . PHE A 1 72 ? 11.807 -12.587 -30.246 1.00 56.22 72 PHE A CA 1
ATOM 584 C C . PHE A 1 72 ? 13.278 -12.589 -30.637 1.00 56.22 72 PHE A C 1
ATOM 586 O O . PHE A 1 72 ? 14.003 -11.624 -30.411 1.00 56.22 72 PHE A O 1
ATOM 593 N N . SER A 1 73 ? 13.707 -13.731 -31.155 1.00 49.53 73 SER A N 1
ATOM 594 C CA . SER A 1 73 ? 15.001 -13.975 -31.758 1.00 49.53 73 SER A CA 1
ATOM 595 C C . SER A 1 73 ? 15.333 -12.856 -32.740 1.00 49.53 73 SER A C 1
ATOM 597 O O . SER A 1 73 ? 14.897 -12.840 -33.886 1.00 49.53 73 SER A O 1
ATOM 599 N N . SER A 1 74 ? 16.139 -11.909 -32.283 1.00 46.97 74 SER A N 1
ATOM 600 C CA . SER A 1 74 ? 17.052 -11.178 -33.148 1.00 46.97 74 SER A CA 1
ATOM 601 C C . SER A 1 74 ? 18.422 -11.703 -32.766 1.00 46.97 74 SER A C 1
ATOM 603 O O . SER A 1 74 ? 18.837 -11.588 -31.617 1.00 46.97 74 SER A O 1
ATOM 605 N N . GLY A 1 75 ? 18.986 -12.481 -33.686 1.00 48.34 75 GLY A N 1
ATOM 606 C CA . GLY A 1 75 ? 20.013 -13.465 -33.396 1.00 48.34 75 GLY A CA 1
ATOM 607 C C . GLY A 1 75 ? 21.257 -12.877 -32.753 1.00 48.34 75 GLY A C 1
ATOM 608 O O . GLY A 1 75 ? 21.786 -11.884 -33.230 1.00 48.34 75 GLY A O 1
ATOM 609 N N . ASP A 1 76 ? 21.758 -13.579 -31.746 1.00 42.53 76 ASP A N 1
ATOM 610 C CA . ASP A 1 76 ? 23.171 -13.556 -31.419 1.00 42.53 76 ASP A CA 1
ATOM 611 C C . ASP A 1 76 ? 23.641 -14.982 -31.142 1.00 42.53 76 ASP A C 1
ATOM 613 O O . ASP A 1 76 ? 22.997 -15.776 -30.452 1.00 42.53 76 ASP A O 1
ATOM 617 N N . ASN A 1 77 ? 24.745 -15.318 -31.805 1.00 35.56 77 ASN A N 1
ATOM 618 C CA . ASN A 1 77 ? 25.374 -16.627 -31.824 1.00 35.56 77 ASN A CA 1
ATOM 619 C C . ASN A 1 77 ? 25.719 -17.101 -30.409 1.00 35.56 77 ASN A C 1
ATOM 621 O O . ASN A 1 77 ? 26.341 -16.387 -29.623 1.00 35.56 77 ASN A O 1
ATOM 625 N N . GLN A 1 78 ? 25.402 -18.366 -30.131 1.00 43.75 78 GLN A N 1
ATOM 626 C CA . GLN A 1 78 ? 25.943 -19.081 -28.985 1.00 43.75 78 GLN A CA 1
ATOM 627 C C . GLN A 1 78 ? 27.475 -19.136 -29.070 1.00 43.75 78 GLN A C 1
ATOM 629 O O . GLN A 1 78 ? 28.041 -19.916 -29.832 1.00 43.75 78 GLN A O 1
ATOM 634 N N . SER A 1 79 ? 28.156 -18.372 -28.221 1.00 42.44 79 SER A N 1
ATOM 635 C CA . SER A 1 79 ? 29.489 -18.739 -27.745 1.00 42.44 79 SER A CA 1
ATOM 636 C C . SER A 1 79 ? 29.715 -18.231 -26.321 1.00 42.44 79 SER A C 1
ATOM 638 O O . SER A 1 79 ? 30.500 -17.315 -26.085 1.00 42.44 79 SER A O 1
ATOM 640 N N . TYR A 1 80 ? 29.061 -18.847 -25.338 1.00 36.12 80 TYR A N 1
ATOM 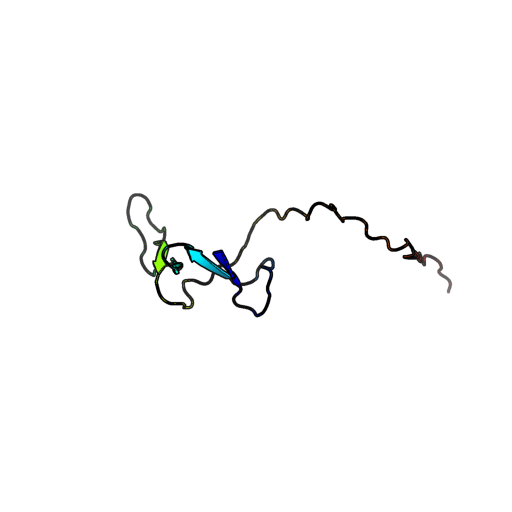641 C CA . TYR A 1 80 ? 29.651 -18.911 -24.003 1.00 36.12 80 TYR A CA 1
ATOM 642 C C . TYR A 1 80 ? 30.249 -20.303 -23.821 1.00 36.12 80 TYR A C 1
ATOM 644 O O . TYR A 1 80 ? 29.591 -21.317 -23.622 1.00 36.12 80 TYR A O 1
ATOM 652 N N . ARG A 1 81 ? 31.564 -20.308 -23.996 1.00 33.31 81 ARG A N 1
ATOM 653 C CA . ARG A 1 81 ? 32.503 -21.372 -23.690 1.00 33.31 81 ARG A CA 1
ATOM 654 C C . ARG A 1 81 ? 32.367 -21.749 -22.213 1.00 33.31 81 ARG A C 1
ATOM 656 O O . ARG A 1 81 ? 32.767 -20.969 -21.353 1.00 33.31 81 ARG A O 1
ATOM 663 N N . THR A 1 82 ? 31.858 -22.940 -21.915 1.00 34.72 82 THR A N 1
ATOM 664 C CA . THR A 1 82 ? 32.058 -23.565 -20.604 1.00 34.72 82 THR A CA 1
ATOM 665 C C . THR A 1 82 ? 33.540 -23.921 -20.507 1.00 34.72 82 THR A C 1
ATOM 667 O O . THR A 1 82 ? 34.018 -24.784 -21.241 1.00 34.72 82 THR A O 1
ATOM 670 N N . LYS A 1 83 ? 34.301 -23.224 -19.662 1.00 37.53 83 LYS A N 1
ATOM 671 C CA . LYS A 1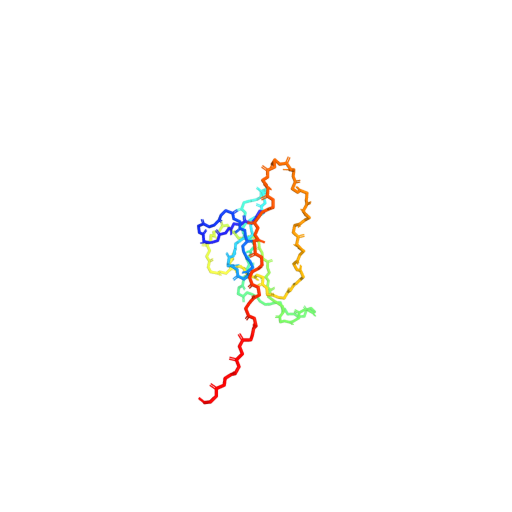 83 ? 35.548 -23.784 -19.141 1.00 37.53 83 LYS A CA 1
ATOM 672 C C . LYS A 1 83 ? 35.206 -24.463 -17.825 1.00 37.53 83 LYS A C 1
ATOM 674 O O . LYS A 1 83 ? 35.043 -23.803 -16.805 1.00 37.53 83 LYS A O 1
ATOM 679 N N . GLU A 1 84 ? 35.045 -25.777 -17.898 1.00 40.47 84 GLU A N 1
ATOM 680 C CA . GLU A 1 84 ? 35.374 -26.651 -16.783 1.00 40.47 84 GLU A CA 1
ATOM 681 C C . GLU A 1 84 ? 36.889 -26.550 -16.567 1.00 40.47 84 GLU A C 1
ATOM 683 O O . GLU A 1 84 ? 37.662 -26.824 -17.483 1.00 40.47 84 GLU A O 1
ATOM 688 N N . GLU A 1 85 ? 37.316 -26.143 -15.378 1.00 41.47 85 GLU A N 1
ATOM 689 C CA . GLU A 1 85 ? 38.633 -26.507 -14.857 1.00 41.47 85 GLU A CA 1
ATOM 690 C C . GLU A 1 85 ? 38.380 -27.336 -13.596 1.00 41.47 85 GLU A C 1
ATOM 692 O O . GLU A 1 85 ? 38.126 -26.817 -12.512 1.00 41.47 85 GLU A O 1
ATOM 697 N N . HIS A 1 86 ? 38.352 -28.654 -13.793 1.00 39.25 86 HIS A N 1
ATOM 698 C CA . HIS A 1 86 ? 38.714 -29.637 -12.778 1.00 39.25 86 HIS A CA 1
ATOM 699 C C . HIS A 1 86 ? 40.118 -30.163 -13.099 1.00 39.25 86 HIS A C 1
ATOM 701 O O . HIS A 1 86 ? 40.498 -30.210 -14.270 1.00 39.25 86 HIS A O 1
ATOM 707 N N . SER A 1 87 ? 40.785 -30.642 -12.042 1.00 39.41 87 SER A N 1
ATOM 708 C CA . SER A 1 87 ? 42.062 -31.376 -11.971 1.00 39.41 87 SER A CA 1
ATOM 709 C C . SER A 1 87 ? 43.336 -30.521 -11.919 1.00 39.41 87 SER A C 1
ATOM 711 O O . SER A 1 87 ? 43.512 -29.622 -12.726 1.00 39.41 87 SER A O 1
ATOM 713 N N . ASN A 1 88 ? 44.305 -30.764 -11.031 1.00 39.41 88 ASN A N 1
ATOM 714 C CA . ASN A 1 88 ? 44.587 -31.935 -10.190 1.00 39.41 88 ASN A CA 1
ATOM 715 C C . ASN A 1 88 ? 45.500 -31.558 -9.009 1.00 39.41 88 ASN A C 1
ATOM 717 O O . ASN A 1 88 ? 46.255 -30.590 -9.091 1.00 39.41 88 ASN A O 1
ATOM 721 N N . ASP A 1 89 ? 45.439 -32.389 -7.968 1.00 44.66 89 ASP A N 1
ATOM 722 C CA . ASP A 1 89 ? 46.441 -32.565 -6.912 1.00 44.66 89 ASP A CA 1
ATOM 723 C C . ASP A 1 89 ? 47.869 -32.768 -7.461 1.00 44.66 89 ASP A C 1
ATOM 725 O O . ASP A 1 89 ? 48.028 -33.400 -8.504 1.00 44.66 89 ASP A O 1
ATOM 729 N N . GLU A 1 90 ? 48.897 -32.307 -6.731 1.00 41.75 90 GLU A N 1
ATOM 730 C CA . GLU A 1 90 ? 49.979 -33.162 -6.192 1.00 41.75 90 GLU A CA 1
ATOM 731 C C . GLU A 1 90 ? 51.035 -32.365 -5.385 1.00 41.75 90 GLU A C 1
ATOM 733 O O . GLU A 1 90 ? 51.569 -31.364 -5.864 1.00 41.75 90 GLU A O 1
ATOM 738 N N . LEU A 1 91 ? 51.353 -32.934 -4.205 1.00 40.22 91 LEU A N 1
ATOM 739 C CA . LEU A 1 91 ? 52.451 -32.708 -3.236 1.00 40.22 91 LEU A CA 1
ATOM 740 C C . LEU A 1 91 ? 52.423 -31.476 -2.311 1.00 40.22 91 LEU A C 1
ATOM 742 O O . LEU A 1 91 ? 52.774 -30.355 -2.736 1.00 40.22 91 LEU A O 1
#

Sequence (91 aa):
MVVCTDNNDVWQRRSDIRLQHVVTKKYLHLTGDTYGRPISGQKEICAYQNMNSQNIWRTEEGVFIRPSSTDFSSGDNQSYRTKEEHSNDEL

Radius of gyration: 23.41 Å; chains: 1; bounding box: 68×46×51 Å

Organism: NCBI:txid1234261

InterPro domains:
  IPR016093 MIR motif [PS50919] (8-62)
  IPR016093 MIR motif [SM00472] (8-62)
  IPR036300 Mir domain superfamily [SSF82109] (7-62)